Protein AF-A0A2S9FZ14-F1 (afdb_monomer_lite)

Structure (mmCIF, N/CA/C/O backbone):
data_AF-A0A2S9FZ14-F1
#
_entry.id   AF-A0A2S9FZ14-F1
#
loop_
_atom_site.group_PDB
_atom_site.id
_atom_site.type_symbol
_atom_site.label_atom_id
_atom_site.label_alt_id
_atom_site.label_comp_id
_atom_site.label_asym_id
_atom_site.label_entity_id
_atom_site.label_seq_id
_atom_site.pdbx_PDB_ins_code
_atom_site.Cartn_x
_atom_site.Cartn_y
_atom_site.Cartn_z
_atom_site.occupancy
_atom_site.B_iso_or_equiv
_atom_site.auth_seq_id
_atom_site.auth_comp_id
_atom_site.auth_asym_id
_atom_site.auth_atom_id
_atom_site.pdbx_PDB_model_num
ATOM 1 N N . LEU A 1 1 ? -18.592 9.628 13.173 1.00 66.88 1 LEU A N 1
ATOM 2 C CA . LEU A 1 1 ? -18.668 9.378 11.718 1.00 66.88 1 LEU A CA 1
ATOM 3 C C . LEU A 1 1 ? -18.135 7.973 11.542 1.00 66.88 1 LEU A C 1
ATOM 5 O O . LEU A 1 1 ? -17.032 7.752 12.019 1.00 66.88 1 LEU A O 1
ATOM 9 N N . ASP A 1 2 ? -18.893 7.081 10.910 1.00 86.62 2 ASP A N 1
ATOM 10 C CA . ASP A 1 2 ? -18.483 5.693 10.649 1.00 86.62 2 ASP A CA 1
ATOM 11 C C . ASP A 1 2 ? -18.258 5.546 9.137 1.00 86.62 2 ASP A C 1
ATOM 13 O O . ASP A 1 2 ? -19.167 5.141 8.404 1.00 86.62 2 ASP A O 1
ATOM 17 N N . PRO A 1 3 ? -17.117 6.036 8.613 1.00 93.56 3 PRO A N 1
ATOM 18 C CA . PRO A 1 3 ? -16.873 6.031 7.182 1.00 93.56 3 PRO A CA 1
ATOM 19 C C . PRO A 1 3 ? -16.674 4.601 6.688 1.00 93.56 3 PRO A C 1
ATOM 21 O O . PRO A 1 3 ? -15.934 3.825 7.279 1.00 93.56 3 PRO A O 1
ATOM 24 N N . GLN A 1 4 ? -17.271 4.277 5.544 1.00 94.50 4 GLN A N 1
ATOM 25 C CA . GLN A 1 4 ? -17.011 2.997 4.882 1.00 94.50 4 GLN A CA 1
ATOM 26 C C . GLN A 1 4 ? -15.689 3.009 4.102 1.00 94.50 4 GLN A C 1
ATOM 28 O O . GLN A 1 4 ? -15.125 1.951 3.833 1.00 94.50 4 GLN A O 1
ATOM 33 N N . ILE A 1 5 ? -15.201 4.198 3.720 1.00 95.50 5 ILE A N 1
ATOM 34 C CA . ILE A 1 5 ? -13.989 4.378 2.915 1.00 95.50 5 ILE A CA 1
ATOM 35 C C . ILE A 1 5 ? -13.194 5.585 3.422 1.00 95.50 5 ILE A C 1
ATOM 37 O O . ILE A 1 5 ? -13.760 6.661 3.628 1.00 95.50 5 ILE A O 1
ATOM 41 N N . ILE A 1 6 ? -11.879 5.417 3.559 1.00 94.94 6 ILE A N 1
ATOM 42 C CA . ILE A 1 6 ? -10.905 6.476 3.837 1.00 94.94 6 ILE A CA 1
ATOM 43 C C . ILE A 1 6 ? -9.923 6.547 2.663 1.00 94.94 6 ILE A C 1
ATOM 45 O O . ILE A 1 6 ? -9.357 5.535 2.252 1.00 94.94 6 ILE A O 1
ATOM 49 N N . LEU A 1 7 ? -9.720 7.751 2.124 1.00 95.62 7 LEU A N 1
ATOM 50 C CA . LEU A 1 7 ? -8.751 8.022 1.063 1.00 95.62 7 LEU A CA 1
ATOM 51 C C . LEU A 1 7 ? -7.608 8.862 1.638 1.00 95.62 7 LEU A C 1
ATOM 53 O O . LEU A 1 7 ? -7.851 9.940 2.183 1.00 95.62 7 LEU A O 1
ATOM 57 N N . CYS A 1 8 ? -6.377 8.381 1.505 1.00 93.56 8 CYS A N 1
ATOM 58 C CA . CYS A 1 8 ? -5.172 9.062 1.965 1.00 93.56 8 CYS A CA 1
ATOM 59 C C . CYS A 1 8 ? -4.248 9.332 0.776 1.00 93.56 8 CYS A C 1
ATOM 61 O O . CYS A 1 8 ? -3.798 8.390 0.126 1.00 93.56 8 CYS A O 1
ATOM 63 N N . ASP A 1 9 ? -3.946 10.603 0.514 1.00 93.69 9 ASP A N 1
ATOM 64 C CA . ASP A 1 9 ? -3.001 11.013 -0.529 1.00 93.69 9 ASP A CA 1
ATOM 65 C C . ASP A 1 9 ? -1.685 11.460 0.112 1.00 93.69 9 ASP A C 1
ATOM 67 O O . ASP A 1 9 ? -1.665 12.438 0.858 1.00 93.69 9 ASP A O 1
ATOM 71 N N . GLU A 1 10 ? -0.624 10.683 -0.107 1.00 91.81 10 GLU A N 1
ATOM 72 C CA . GLU A 1 10 ? 0.717 10.846 0.471 1.00 91.81 10 GLU A CA 1
ATOM 73 C C . GLU A 1 10 ? 0.726 11.213 1.970 1.00 91.81 10 GLU A C 1
ATOM 75 O O . GLU A 1 10 ? 1.344 12.206 2.372 1.00 91.81 10 GLU A O 1
ATOM 80 N N . PRO A 1 11 ? 0.066 10.419 2.840 1.00 90.25 11 PRO A N 1
ATOM 81 C CA . PRO A 1 11 ? -0.096 10.769 4.252 1.00 90.25 11 PRO A CA 1
ATOM 82 C C . PRO A 1 11 ? 1.241 10.790 5.018 1.00 90.25 11 PRO A C 1
ATOM 84 O O . PRO A 1 11 ? 1.327 11.372 6.097 1.00 90.25 11 PRO A O 1
ATOM 87 N N . ASP A 1 12 ? 2.284 10.167 4.466 1.00 89.69 12 ASP A N 1
ATOM 88 C CA . ASP A 1 12 ? 3.625 10.078 5.036 1.00 89.69 12 ASP A CA 1
ATOM 89 C C . ASP A 1 12 ? 4.596 11.182 4.574 1.00 89.69 12 ASP A C 1
ATOM 91 O O . ASP A 1 12 ? 5.742 11.222 5.032 1.00 89.69 12 ASP A O 1
ATOM 95 N N . SER A 1 13 ? 4.158 12.097 3.702 1.00 89.69 13 SER A N 1
ATOM 96 C CA . SER A 1 13 ? 5.018 13.138 3.130 1.00 89.69 13 SER A CA 1
ATOM 97 C C . SER A 1 13 ? 5.585 14.086 4.195 1.00 89.69 13 SER A C 1
ATOM 99 O O . SER A 1 13 ? 4.864 14.644 5.023 1.00 89.69 13 SER A O 1
ATOM 101 N N . GLY A 1 14 ? 6.908 14.279 4.180 1.00 87.75 14 GLY A N 1
ATOM 102 C CA . GLY A 1 14 ? 7.610 15.174 5.106 1.00 87.75 14 GLY A CA 1
ATOM 103 C C . GLY A 1 14 ? 7.717 14.669 6.552 1.00 87.75 14 GLY A C 1
ATOM 104 O O . GLY A 1 14 ? 8.199 15.411 7.412 1.00 87.75 14 GLY A O 1
ATOM 105 N N . LEU A 1 15 ? 7.295 13.433 6.833 1.00 90.69 15 LEU A N 1
ATOM 106 C CA . LEU A 1 15 ? 7.459 12.805 8.141 1.00 90.69 15 LEU A CA 1
ATOM 107 C C . LEU A 1 15 ? 8.814 12.102 8.263 1.00 90.69 15 LEU A C 1
ATOM 109 O O . LEU A 1 15 ? 9.374 11.588 7.296 1.00 90.69 15 LEU A O 1
ATOM 113 N N . ASP A 1 16 ? 9.343 12.068 9.486 1.00 92.56 16 ASP A N 1
ATOM 114 C CA . ASP A 1 16 ? 10.472 11.202 9.809 1.00 92.56 16 ASP A CA 1
ATOM 115 C C . ASP A 1 16 ? 10.030 9.722 9.865 1.00 92.56 16 ASP A C 1
ATOM 117 O O . ASP A 1 16 ? 8.853 9.438 10.116 1.00 92.56 16 ASP A O 1
ATOM 121 N N . PRO A 1 17 ? 10.958 8.758 9.694 1.00 88.69 17 PRO A N 1
ATOM 122 C CA . PRO A 1 17 ? 10.613 7.337 9.631 1.00 88.69 17 PRO A CA 1
ATOM 123 C C . PRO A 1 17 ? 9.835 6.801 10.842 1.00 88.69 17 PRO A C 1
ATOM 125 O O . PRO A 1 17 ? 9.031 5.881 10.691 1.00 88.69 17 PRO A O 1
ATOM 128 N N . VAL A 1 18 ? 10.043 7.364 12.040 1.00 92.44 18 VAL A N 1
ATOM 129 C CA . VAL A 1 18 ? 9.337 6.930 13.256 1.00 92.44 18 VAL A CA 1
ATOM 130 C C . VAL A 1 18 ? 7.878 7.373 13.198 1.00 92.44 18 VAL A C 1
ATOM 132 O O . VAL A 1 18 ? 6.977 6.575 13.467 1.00 92.44 18 VAL A O 1
ATOM 135 N N . ARG A 1 19 ? 7.623 8.622 12.794 1.00 92.31 19 ARG A N 1
ATOM 136 C CA . ARG A 1 19 ? 6.256 9.133 12.609 1.00 92.31 19 ARG A CA 1
ATOM 137 C C . ARG A 1 19 ? 5.518 8.425 11.482 1.00 92.31 19 ARG A C 1
ATOM 139 O O . ARG A 1 19 ? 4.336 8.133 11.638 1.00 92.31 19 ARG A O 1
ATOM 146 N N . THR A 1 20 ? 6.202 8.097 10.392 1.00 91.50 20 THR A N 1
ATOM 147 C CA . THR A 1 20 ? 5.628 7.310 9.294 1.00 91.50 20 THR A CA 1
ATOM 148 C C . THR A 1 20 ? 5.164 5.928 9.761 1.00 91.50 20 THR A C 1
ATOM 150 O O . THR A 1 20 ? 4.058 5.498 9.423 1.00 91.50 20 THR A O 1
ATOM 153 N N . ALA A 1 21 ? 5.973 5.241 10.575 1.00 90.25 21 ALA A N 1
ATOM 154 C CA . ALA A 1 21 ? 5.603 3.949 11.149 1.00 90.25 21 ALA A CA 1
ATOM 155 C C . ALA A 1 21 ? 4.399 4.071 12.097 1.00 90.25 21 ALA A C 1
ATOM 157 O O . ALA A 1 21 ? 3.468 3.272 12.018 1.00 90.25 21 ALA A O 1
ATOM 158 N N . TYR A 1 22 ? 4.381 5.106 12.943 1.00 93.50 22 TYR A N 1
ATOM 159 C CA . TYR A 1 22 ? 3.251 5.379 13.832 1.00 93.50 22 TYR A CA 1
ATOM 160 C C . TYR A 1 22 ? 1.951 5.640 13.059 1.00 93.50 22 TYR A C 1
ATOM 162 O O . TYR A 1 22 ? 0.914 5.067 13.384 1.00 93.50 22 TYR A O 1
ATOM 170 N N . LEU A 1 23 ? 2.007 6.461 12.007 1.00 92.75 23 LEU A N 1
ATOM 171 C CA . LEU A 1 23 ? 0.856 6.740 11.150 1.00 92.75 23 LEU A CA 1
ATOM 172 C C . LEU A 1 23 ? 0.343 5.476 10.451 1.00 92.75 23 LEU A C 1
ATOM 174 O O . LEU A 1 23 ? -0.861 5.250 10.396 1.00 92.75 23 LEU A O 1
ATOM 178 N N . SER A 1 24 ? 1.253 4.637 9.957 1.00 91.19 24 SER A N 1
ATOM 179 C CA . SER A 1 24 ? 0.904 3.359 9.331 1.00 91.19 24 SER A CA 1
ATOM 180 C C . SER A 1 24 ? 0.163 2.444 10.308 1.00 91.19 24 SER A C 1
ATOM 182 O O . SER A 1 24 ? -0.886 1.904 9.964 1.00 91.19 24 SER A O 1
ATOM 184 N N . GLN A 1 25 ? 0.662 2.329 11.544 1.00 93.06 25 GLN A N 1
ATOM 185 C CA . GLN A 1 25 ? 0.004 1.542 12.587 1.00 93.06 25 GLN A CA 1
ATOM 186 C C . GLN A 1 25 ? -1.378 2.104 12.935 1.00 93.06 25 GLN A C 1
ATOM 188 O O . GLN A 1 25 ? -2.334 1.345 13.037 1.00 93.06 25 GLN A O 1
ATOM 193 N N . LEU A 1 26 ? -1.507 3.429 13.037 1.00 93.44 26 LEU A N 1
ATOM 194 C CA . LEU A 1 26 ? -2.793 4.076 13.291 1.00 93.44 26 LEU A CA 1
ATOM 195 C C . LEU A 1 26 ? -3.829 3.746 12.204 1.00 93.44 26 LEU A C 1
ATOM 197 O O . LEU A 1 26 ? -4.985 3.486 12.525 1.00 93.44 26 LEU A O 1
ATOM 201 N N . LEU A 1 27 ? -3.433 3.740 10.928 1.00 92.62 27 LEU A N 1
ATOM 202 C CA . LEU A 1 27 ? -4.335 3.380 9.828 1.00 92.62 27 LEU A CA 1
ATOM 203 C C . LEU A 1 27 ? -4.778 1.911 9.911 1.00 92.62 27 LEU A C 1
ATOM 205 O O . LEU A 1 27 ? -5.958 1.629 9.708 1.00 92.62 27 LEU A O 1
ATOM 209 N N . ILE A 1 28 ? -3.865 0.999 10.261 1.00 92.19 28 ILE A N 1
ATOM 210 C CA . ILE A 1 28 ? -4.183 -0.420 10.497 1.00 92.19 28 ILE A CA 1
ATOM 211 C C . ILE A 1 28 ? -5.184 -0.557 11.649 1.00 92.19 28 ILE A C 1
ATOM 213 O O . ILE A 1 28 ? -6.195 -1.245 11.513 1.00 92.19 28 ILE A O 1
ATOM 217 N N . ASP A 1 29 ? -4.938 0.133 12.762 1.00 94.19 29 ASP A N 1
ATOM 218 C CA . ASP A 1 29 ? -5.798 0.074 13.944 1.00 94.19 29 ASP A CA 1
ATOM 219 C C . ASP A 1 29 ? -7.204 0.613 13.638 1.00 94.19 29 ASP A C 1
ATOM 221 O O . ASP A 1 29 ? -8.197 0.027 14.070 1.00 94.19 29 ASP A O 1
ATOM 225 N N . ILE A 1 30 ? -7.309 1.697 12.858 1.00 93.25 30 ILE A N 1
ATOM 226 C CA . ILE A 1 30 ? -8.597 2.248 12.412 1.00 93.25 30 ILE A CA 1
ATOM 227 C C . ILE A 1 30 ? -9.329 1.243 11.520 1.00 93.25 30 ILE A C 1
ATOM 229 O O . ILE A 1 30 ? -10.491 0.943 11.789 1.00 93.25 30 ILE A O 1
ATOM 233 N N . ASN A 1 31 ? -8.666 0.692 10.497 1.00 92.44 31 ASN A N 1
ATOM 234 C CA . ASN A 1 31 ? -9.262 -0.324 9.625 1.00 92.44 31 ASN A CA 1
ATOM 235 C C . ASN A 1 31 ? -9.818 -1.502 10.442 1.00 92.44 31 ASN A C 1
ATOM 237 O O . ASN A 1 31 ? -10.968 -1.881 10.240 1.00 92.44 31 ASN A O 1
ATOM 241 N N . ALA A 1 32 ? -9.059 -2.000 11.421 1.00 92.31 32 ALA A N 1
ATOM 242 C CA . ALA A 1 32 ? -9.480 -3.105 12.279 1.00 92.31 32 ALA A CA 1
ATOM 243 C C . ALA A 1 32 ? -10.640 -2.749 13.230 1.00 92.31 32 ALA A C 1
ATOM 245 O O . ALA A 1 32 ? -11.448 -3.614 13.564 1.00 92.31 32 ALA A O 1
ATOM 246 N N . GLN A 1 33 ? -10.724 -1.499 13.694 1.00 94.38 33 GLN A N 1
ATOM 247 C CA . GLN A 1 33 ? -11.761 -1.064 14.637 1.00 94.38 33 GLN A CA 1
ATOM 248 C C . GLN A 1 33 ? -13.118 -0.824 13.978 1.00 94.38 33 GLN A C 1
ATOM 250 O O . GLN A 1 33 ? -14.143 -1.136 14.586 1.00 94.38 33 GLN A O 1
ATOM 255 N N . ILE A 1 34 ? -13.134 -0.232 12.782 1.00 93.81 34 ILE A N 1
ATOM 256 C CA . ILE A 1 34 ? -14.377 0.204 12.124 1.00 93.81 34 ILE A CA 1
ATOM 257 C C . ILE A 1 34 ? -14.682 -0.537 10.817 1.00 93.81 34 ILE A C 1
ATOM 259 O O . ILE A 1 34 ? -15.677 -0.215 10.174 1.00 93.81 34 ILE A O 1
ATOM 263 N N . ASP A 1 35 ? -13.852 -1.511 10.431 1.00 93.44 35 ASP A N 1
ATOM 264 C CA . ASP A 1 35 ? -14.005 -2.330 9.216 1.00 93.44 35 ASP A CA 1
ATOM 265 C C . ASP A 1 35 ? -14.168 -1.484 7.935 1.00 93.44 35 ASP A C 1
ATOM 267 O O . ASP A 1 35 ? -14.961 -1.772 7.037 1.00 93.44 35 ASP A O 1
ATOM 271 N N . CYS A 1 36 ? -13.438 -0.364 7.860 1.00 94.31 36 CYS A N 1
ATOM 272 C CA . CYS A 1 36 ? -13.503 0.556 6.726 1.00 94.31 36 CYS A CA 1
ATOM 273 C C . CYS A 1 36 ? -12.448 0.226 5.666 1.00 94.31 36 CYS A C 1
ATOM 275 O O . CYS A 1 36 ? -11.308 -0.092 5.992 1.00 94.31 36 CYS A O 1
ATOM 277 N N . THR A 1 37 ? -12.750 0.423 4.384 1.00 95.00 37 THR A N 1
ATOM 278 C CA . THR A 1 37 ? -11.731 0.318 3.325 1.00 95.00 37 THR A CA 1
ATOM 279 C C . THR A 1 37 ? -10.790 1.523 3.362 1.00 95.00 37 THR A C 1
ATOM 281 O O . THR A 1 37 ? -11.251 2.662 3.318 1.00 95.00 37 THR A O 1
ATOM 284 N N . ILE A 1 38 ? -9.475 1.298 3.383 1.00 94.81 38 ILE A N 1
ATOM 285 C CA . ILE A 1 38 ? -8.477 2.376 3.310 1.00 94.81 38 ILE A CA 1
ATOM 286 C C . ILE A 1 38 ? -7.714 2.276 1.988 1.00 94.81 38 ILE A C 1
ATOM 288 O O . ILE A 1 38 ? -7.108 1.250 1.688 1.00 94.81 38 ILE A O 1
ATOM 292 N N . LEU A 1 39 ? -7.724 3.356 1.204 1.00 95.19 39 LEU A N 1
ATOM 293 C CA . LEU A 1 39 ? -6.901 3.501 0.004 1.00 95.19 39 LEU A CA 1
ATOM 294 C C . LEU A 1 39 ? -5.820 4.543 0.266 1.00 95.19 39 LEU A C 1
ATOM 296 O O . LEU A 1 39 ? -6.122 5.701 0.553 1.00 95.19 39 LEU A O 1
ATOM 300 N N . ILE A 1 40 ? -4.563 4.126 0.130 1.00 94.38 40 ILE A N 1
ATOM 301 C CA . ILE A 1 40 ? -3.391 4.971 0.351 1.00 94.38 40 ILE A CA 1
ATOM 302 C C . ILE A 1 40 ? -2.653 5.142 -0.974 1.00 94.38 40 ILE A C 1
ATOM 304 O O . ILE A 1 40 ? -2.278 4.160 -1.616 1.00 94.38 40 ILE A O 1
ATOM 308 N N . VAL A 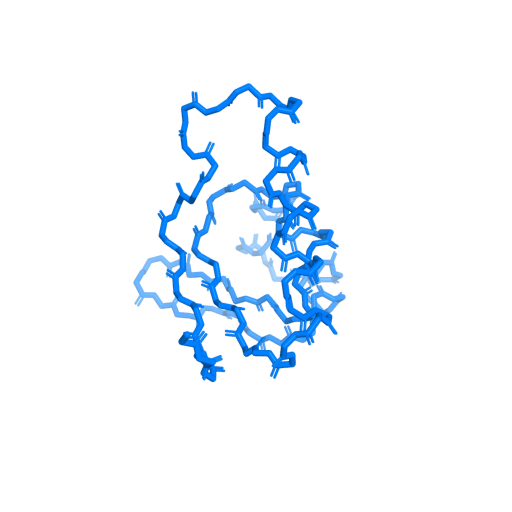1 41 ? -2.413 6.390 -1.361 1.00 94.44 41 VAL A N 1
ATOM 309 C CA . VAL A 1 41 ? -1.459 6.752 -2.409 1.00 94.44 41 VAL A CA 1
ATOM 310 C C . VAL A 1 41 ? -0.152 7.119 -1.722 1.00 94.44 41 VAL A C 1
ATOM 312 O O . VAL A 1 41 ? -0.125 7.991 -0.861 1.00 94.44 41 VAL A O 1
ATOM 315 N N . THR A 1 42 ? 0.932 6.431 -2.063 1.00 92.06 42 THR A N 1
ATOM 316 C CA . THR A 1 42 ? 2.264 6.738 -1.536 1.00 92.06 42 THR A CA 1
ATOM 317 C C . THR A 1 42 ? 3.336 6.297 -2.524 1.00 92.06 42 THR A C 1
ATOM 319 O O . THR A 1 42 ? 3.146 5.350 -3.290 1.00 92.06 42 THR A O 1
ATOM 322 N N . HIS A 1 43 ? 4.475 6.982 -2.497 1.00 91.06 43 HIS A N 1
ATOM 323 C CA . HIS A 1 43 ? 5.698 6.563 -3.179 1.00 91.06 43 HIS A CA 1
ATOM 324 C C . HIS A 1 43 ? 6.662 5.810 -2.238 1.00 91.06 43 HIS A C 1
ATOM 326 O O . HIS A 1 43 ? 7.745 5.398 -2.656 1.00 91.06 43 HIS A O 1
ATOM 332 N N . ASN A 1 44 ? 6.286 5.611 -0.970 1.00 88.69 44 ASN A N 1
ATOM 333 C CA . ASN A 1 44 ? 7.094 4.927 0.029 1.00 88.69 44 ASN A CA 1
ATOM 334 C C . ASN A 1 44 ? 6.872 3.411 -0.001 1.00 88.69 44 ASN A C 1
ATOM 336 O O . ASN A 1 44 ? 5.899 2.867 0.529 1.00 88.69 44 ASN A O 1
ATOM 340 N N . ILE A 1 45 ? 7.839 2.713 -0.590 1.00 86.00 45 ILE A N 1
ATOM 341 C CA . ILE A 1 45 ? 7.803 1.260 -0.781 1.00 86.00 45 ILE A CA 1
ATOM 342 C C . ILE A 1 45 ? 7.749 0.508 0.558 1.00 86.00 45 ILE A C 1
ATOM 344 O O . ILE A 1 45 ? 7.119 -0.544 0.639 1.00 86.00 45 ILE A O 1
ATOM 348 N N . ASN A 1 46 ? 8.348 1.032 1.634 1.00 84.25 46 ASN A N 1
ATOM 349 C CA . ASN A 1 46 ? 8.345 0.347 2.933 1.00 84.25 46 ASN A CA 1
ATOM 350 C C . ASN A 1 46 ? 6.926 0.221 3.509 1.00 84.25 46 ASN A C 1
ATOM 352 O O . ASN A 1 46 ? 6.566 -0.829 4.045 1.00 84.25 46 ASN A O 1
ATOM 356 N N . ILE A 1 47 ? 6.102 1.259 3.343 1.00 83.94 47 ILE A N 1
ATOM 357 C CA . ILE A 1 47 ? 4.693 1.243 3.758 1.00 83.94 47 ILE A CA 1
ATOM 358 C C . ILE A 1 47 ? 3.899 0.336 2.822 1.00 83.94 47 ILE A C 1
ATOM 360 O O . ILE A 1 47 ? 3.185 -0.557 3.278 1.00 83.94 47 ILE A O 1
ATOM 364 N N . ALA A 1 48 ? 4.076 0.515 1.509 1.00 86.31 48 ALA A N 1
ATOM 365 C CA . ALA A 1 48 ? 3.365 -0.263 0.499 1.00 86.31 48 ALA A CA 1
ATOM 366 C C . ALA A 1 48 ? 3.573 -1.780 0.683 1.00 86.31 48 ALA A C 1
ATOM 368 O O . ALA A 1 48 ? 2.671 -2.570 0.431 1.00 86.31 48 ALA A O 1
ATOM 369 N N . ARG A 1 49 ? 4.740 -2.206 1.177 1.00 84.94 49 ARG A N 1
ATOM 370 C CA . ARG A 1 49 ? 5.059 -3.621 1.438 1.00 84.94 49 ARG A CA 1
ATOM 371 C C . ARG A 1 49 ? 4.386 -4.218 2.671 1.00 84.94 49 ARG A C 1
ATOM 373 O O . ARG A 1 49 ? 4.251 -5.444 2.746 1.00 84.94 49 ARG A O 1
ATOM 380 N N . THR A 1 50 ? 4.048 -3.389 3.653 1.00 82.62 50 THR A N 1
ATOM 381 C CA . THR A 1 50 ? 3.723 -3.843 5.013 1.00 82.62 50 THR A CA 1
ATOM 382 C C . THR A 1 50 ? 2.272 -3.612 5.402 1.00 82.62 50 THR A C 1
ATOM 384 O O . THR A 1 50 ? 1.744 -4.405 6.173 1.00 82.62 50 THR A O 1
ATOM 387 N N . VAL A 1 51 ? 1.634 -2.569 4.869 1.00 81.88 51 VAL A N 1
ATOM 388 C CA . VAL A 1 51 ? 0.300 -2.136 5.307 1.00 81.88 51 VAL A CA 1
ATOM 389 C C . VAL A 1 51 ? -0.854 -2.725 4.483 1.00 81.88 51 VAL A C 1
ATOM 391 O O . VAL A 1 51 ? -1.780 -3.250 5.091 1.00 81.88 51 VAL A O 1
ATOM 394 N N . PRO A 1 52 ? -0.871 -2.636 3.139 1.00 86.69 52 PRO A N 1
ATOM 395 C CA . PRO A 1 52 ? -2.083 -2.921 2.377 1.00 86.69 52 PRO A CA 1
ATOM 396 C C . PRO A 1 52 ? 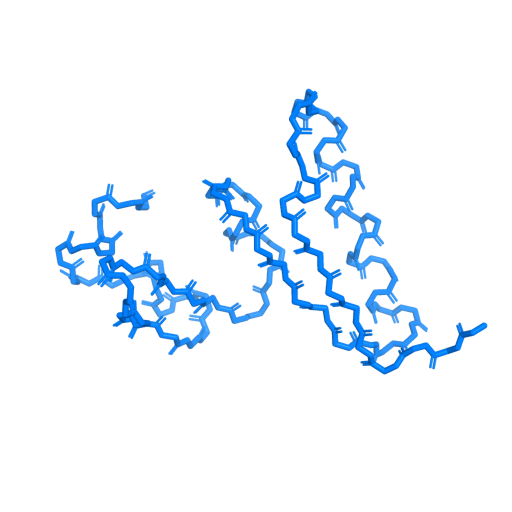-2.235 -4.407 2.024 1.00 86.69 52 PRO A C 1
ATOM 398 O O . PRO A 1 52 ? -1.257 -5.067 1.680 1.00 86.69 52 PRO A O 1
ATOM 401 N N . ASP A 1 53 ? -3.474 -4.903 1.975 1.00 90.88 53 ASP A N 1
ATOM 402 C CA . ASP A 1 53 ? -3.775 -6.253 1.464 1.00 90.88 53 ASP A CA 1
ATOM 403 C C . ASP A 1 53 ? -3.493 -6.371 -0.043 1.00 90.88 53 ASP A C 1
ATOM 405 O O . ASP A 1 53 ? -2.938 -7.356 -0.537 1.00 90.88 53 ASP A O 1
ATOM 409 N N . ASN A 1 54 ? -3.865 -5.326 -0.788 1.00 94.44 54 ASN A N 1
ATOM 410 C CA . ASN A 1 54 ? -3.695 -5.229 -2.232 1.00 94.44 54 ASN A CA 1
ATOM 411 C C . ASN A 1 54 ? -2.829 -4.026 -2.592 1.00 94.44 54 ASN A C 1
ATOM 413 O O . ASN A 1 54 ? -2.965 -2.951 -2.014 1.00 94.44 54 ASN A O 1
ATOM 417 N N . MET A 1 55 ? -1.988 -4.181 -3.609 1.00 94.62 55 MET A N 1
ATOM 418 C CA . MET A 1 55 ? -1.132 -3.115 -4.114 1.00 94.62 55 MET A CA 1
ATOM 419 C C . MET A 1 55 ? -1.435 -2.860 -5.589 1.00 94.62 55 MET A C 1
ATOM 421 O O . MET A 1 55 ? -1.623 -3.788 -6.376 1.00 94.62 55 MET A O 1
ATOM 425 N N . GLY A 1 56 ? -1.484 -1.582 -5.962 1.00 94.12 56 GLY A N 1
ATOM 426 C CA . G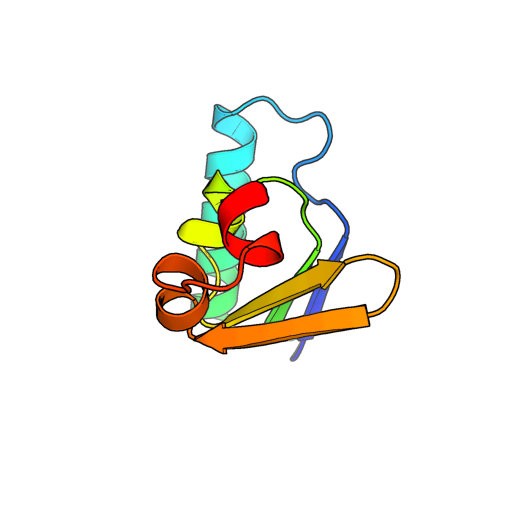LY A 1 56 ? -1.584 -1.131 -7.344 1.00 94.12 56 GLY A CA 1
ATOM 427 C C . GLY A 1 56 ? -0.376 -0.282 -7.709 1.00 94.12 56 GLY A C 1
ATOM 428 O O . GLY A 1 56 ? 0.015 0.591 -6.940 1.00 94.12 56 GLY A O 1
ATOM 429 N N . MET A 1 57 ? 0.201 -0.513 -8.885 1.00 94.19 57 MET A N 1
ATOM 430 C CA . MET A 1 57 ? 1.326 0.271 -9.380 1.00 94.19 57 MET A CA 1
ATOM 431 C C . MET A 1 57 ? 0.913 1.097 -10.592 1.00 94.19 57 MET A C 1
ATOM 433 O O . MET A 1 57 ? 0.474 0.570 -11.619 1.00 94.19 57 MET A O 1
ATOM 437 N N . LEU A 1 58 ? 1.090 2.409 -10.478 1.00 93.88 58 LEU A N 1
ATOM 438 C CA . LEU A 1 58 ? 0.885 3.361 -11.559 1.00 93.88 58 LEU A CA 1
ATOM 439 C C . LEU A 1 58 ? 2.228 3.692 -12.209 1.00 93.88 58 LEU A C 1
ATOM 441 O O . LEU A 1 58 ? 3.154 4.155 -11.552 1.00 93.88 58 LEU A O 1
ATOM 445 N N . PHE A 1 59 ? 2.323 3.512 -13.524 1.00 94.12 59 PHE A N 1
ATOM 446 C CA . PHE A 1 59 ? 3.485 3.926 -14.303 1.00 94.12 59 PHE A CA 1
ATOM 447 C C . PHE A 1 59 ? 3.042 4.541 -15.625 1.00 94.12 59 PHE A C 1
ATOM 449 O O . PHE A 1 59 ? 2.180 4.006 -16.322 1.00 94.12 59 PHE A O 1
ATOM 456 N N . ARG A 1 60 ? 3.616 5.701 -15.976 1.00 93.81 60 ARG A N 1
ATOM 457 C CA . ARG A 1 60 ? 3.277 6.452 -17.204 1.00 93.81 60 ARG A CA 1
ATOM 458 C C . ARG A 1 60 ? 1.759 6.601 -17.417 1.00 93.81 60 ARG A C 1
ATOM 460 O O . ARG A 1 60 ? 1.253 6.368 -18.513 1.00 93.81 60 ARG A O 1
ATOM 467 N N . LYS A 1 61 ? 1.047 7.018 -16.361 1.00 94.38 61 LYS A N 1
ATOM 468 C CA . LYS A 1 61 ? -0.415 7.241 -16.348 1.00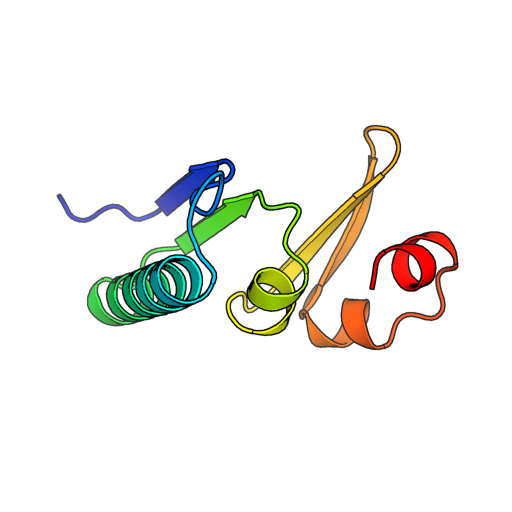 94.38 61 LYS A CA 1
ATOM 469 C C . LYS A 1 61 ? -1.257 5.978 -16.593 1.00 94.38 61 LYS A C 1
ATOM 471 O O . LYS A 1 61 ? -2.417 6.088 -16.979 1.00 94.38 61 LYS A O 1
ATOM 476 N N . LYS A 1 62 ? -0.691 4.787 -16.393 1.00 94.62 62 LYS A N 1
ATOM 477 C CA . LYS A 1 62 ? -1.399 3.507 -16.501 1.00 94.62 62 LYS A CA 1
ATOM 478 C C . LYS A 1 62 ? -1.252 2.714 -15.213 1.00 94.62 62 LYS A C 1
ATOM 480 O O . LYS A 1 62 ? -0.167 2.685 -14.641 1.00 94.62 62 LYS A O 1
ATOM 485 N N . LEU A 1 63 ? -2.330 2.056 -14.794 1.00 94.38 63 LEU A N 1
ATOM 486 C CA . LEU A 1 63 ? -2.270 1.014 -13.776 1.00 94.38 63 LEU A CA 1
ATOM 487 C C . LEU A 1 63 ? -1.630 -0.212 -14.429 1.00 94.38 63 LEU A C 1
ATOM 489 O O . LEU A 1 63 ? -2.271 -0.894 -15.226 1.00 94.38 63 LEU A O 1
ATOM 493 N N . VAL A 1 64 ? -0.339 -0.417 -14.182 1.00 94.81 64 VAL A N 1
ATOM 494 C CA . VAL A 1 64 ? 0.420 -1.498 -14.825 1.00 94.81 64 VAL A CA 1
ATOM 495 C C . VAL A 1 64 ? 0.256 -2.827 -14.102 1.00 94.81 64 VAL A C 1
ATOM 497 O O . VAL A 1 64 ? 0.406 -3.873 -14.722 1.00 94.81 64 VAL A O 1
ATOM 500 N N . MET A 1 65 ?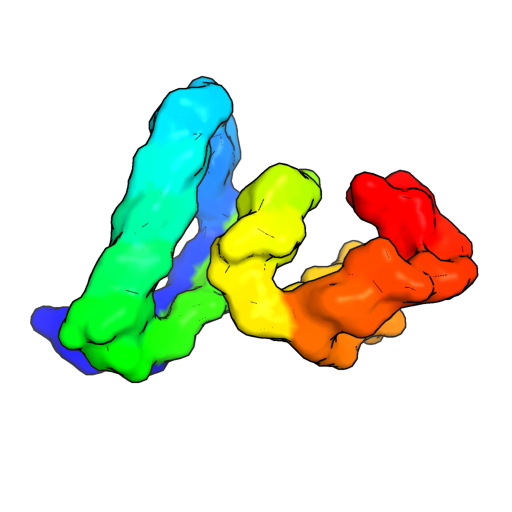 -0.084 -2.795 -12.813 1.00 93.75 65 MET A N 1
ATOM 501 C CA . MET A 1 65 ? -0.375 -3.987 -12.024 1.00 93.75 65 MET A CA 1
ATOM 502 C C . MET A 1 65 ? -1.310 -3.635 -10.869 1.00 93.75 65 MET A C 1
ATOM 504 O O . MET A 1 65 ? -1.218 -2.540 -10.314 1.00 93.75 65 MET A O 1
ATOM 508 N N . PHE A 1 66 ? -2.199 -4.560 -10.516 1.00 94.62 66 PHE A N 1
ATOM 509 C CA . PHE A 1 66 ? -3.038 -4.497 -9.324 1.00 94.62 66 PHE A CA 1
ATOM 510 C C . PHE A 1 66 ? -3.375 -5.913 -8.864 1.00 94.62 66 PHE A C 1
ATOM 512 O O . PHE A 1 66 ? -3.714 -6.761 -9.690 1.00 94.62 66 PHE A O 1
ATOM 519 N N . GLY A 1 67 ? -3.289 -6.162 -7.563 1.00 94.50 67 GLY A N 1
ATOM 520 C CA . GLY A 1 67 ? -3.632 -7.450 -6.972 1.00 94.50 67 GLY A CA 1
ATOM 521 C C . GLY A 1 67 ? -3.099 -7.585 -5.549 1.00 94.50 67 GLY A C 1
ATOM 522 O O . GLY A 1 67 ? -2.643 -6.587 -4.980 1.00 94.50 67 GLY A O 1
ATOM 523 N N . PRO A 1 68 ? -3.117 -8.808 -4.986 1.00 94.62 68 PRO A N 1
ATOM 524 C CA . PRO A 1 68 ? -2.526 -9.079 -3.682 1.00 94.62 68 PRO A CA 1
ATOM 525 C C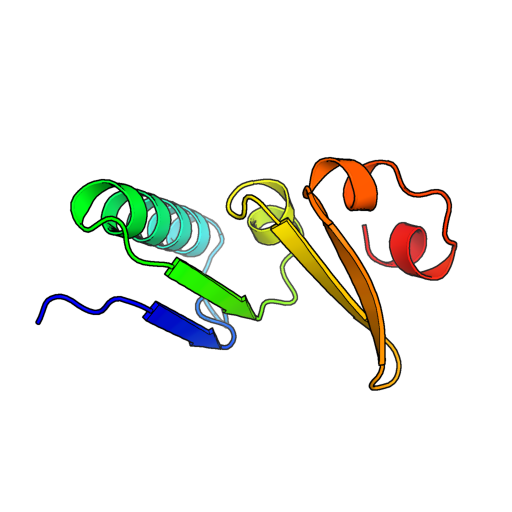 . PRO A 1 68 ? -1.076 -8.607 -3.656 1.00 94.62 68 PRO A C 1
ATOM 527 O O . PRO A 1 68 ? -0.340 -8.810 -4.631 1.00 94.62 68 PRO A O 1
ATOM 530 N N . ARG A 1 69 ? -0.654 -7.980 -2.556 1.00 92.19 69 ARG A N 1
ATOM 531 C CA . ARG A 1 69 ? 0.699 -7.408 -2.441 1.00 92.19 69 ARG A CA 1
ATOM 532 C C . ARG A 1 69 ? 1.791 -8.423 -2.807 1.00 92.19 69 ARG A C 1
ATOM 534 O O . ARG A 1 69 ? 2.762 -8.061 -3.462 1.00 92.19 69 ARG A O 1
ATOM 541 N N . GLU A 1 70 ? 1.620 -9.699 -2.464 1.00 91.69 70 GLU A N 1
ATOM 542 C CA . GLU A 1 70 ? 2.586 -10.769 -2.728 1.00 91.69 70 GLU A CA 1
ATOM 543 C C . GLU A 1 70 ? 2.830 -10.971 -4.228 1.00 91.69 70 GLU A C 1
ATOM 545 O O . GLU A 1 70 ? 3.963 -11.236 -4.630 1.00 91.69 70 GLU A O 1
ATOM 550 N N . VAL A 1 71 ? 1.802 -10.789 -5.063 1.00 92.38 71 VAL A N 1
ATOM 551 C CA . VAL A 1 71 ? 1.907 -10.899 -6.526 1.00 92.38 71 VAL A CA 1
ATOM 552 C C . VAL A 1 71 ? 2.812 -9.805 -7.082 1.00 92.38 71 VAL A C 1
ATOM 554 O O . VAL A 1 71 ? 3.660 -10.079 -7.925 1.00 92.38 71 VAL A O 1
ATOM 557 N N . LEU A 1 72 ? 2.676 -8.572 -6.584 1.00 92.50 72 LEU A N 1
ATOM 558 C CA . LEU A 1 72 ? 3.531 -7.466 -7.009 1.00 92.50 72 LEU A CA 1
ATOM 559 C C . LEU A 1 72 ? 4.961 -7.671 -6.505 1.00 92.50 72 LEU A C 1
ATOM 561 O O . LEU A 1 72 ? 5.907 -7.520 -7.273 1.00 92.50 72 LEU A O 1
ATOM 565 N N . LEU A 1 73 ? 5.117 -8.083 -5.244 1.00 89.88 73 LEU A N 1
ATOM 566 C CA . LEU A 1 73 ? 6.422 -8.271 -4.601 1.00 89.88 73 LEU A CA 1
ATOM 567 C C . LEU A 1 73 ? 7.263 -9.407 -5.181 1.00 89.88 73 LEU A C 1
ATOM 569 O O . LEU A 1 73 ? 8.479 -9.415 -5.001 1.00 89.88 73 LEU A O 1
ATOM 573 N N . THR A 1 74 ? 6.627 -10.352 -5.867 1.00 92.56 74 THR A N 1
ATOM 574 C CA . THR A 1 74 ? 7.285 -11.484 -6.534 1.00 92.56 74 THR A CA 1
ATOM 575 C C . THR A 1 74 ? 7.252 -11.378 -8.059 1.00 92.56 74 THR A C 1
ATOM 577 O O . THR A 1 74 ? 7.648 -12.313 -8.749 1.00 92.56 74 THR A O 1
ATOM 580 N N . SER A 1 75 ? 6.803 -10.241 -8.595 1.00 91.88 75 SER A N 1
ATOM 581 C CA . SER A 1 75 ? 6.645 -10.033 -10.031 1.00 91.88 75 SER A CA 1
ATOM 582 C C . SER A 1 75 ? 7.983 -9.986 -10.770 1.00 91.88 75 SER A C 1
ATOM 584 O O . SER A 1 75 ? 8.944 -9.353 -10.327 1.00 91.88 75 SER A O 1
ATOM 586 N N . ASP A 1 76 ? 8.022 -10.602 -11.953 1.00 92.06 76 ASP A N 1
ATOM 587 C CA . ASP A 1 76 ? 9.142 -10.518 -12.892 1.00 92.06 76 ASP A CA 1
ATOM 588 C C . ASP A 1 76 ? 9.029 -9.350 -13.886 1.00 92.06 76 ASP A C 1
ATOM 590 O O . ASP A 1 76 ? 9.966 -9.113 -14.653 1.00 92.06 76 ASP A O 1
ATOM 594 N N . GLU A 1 77 ? 7.925 -8.594 -13.859 1.00 91.12 77 GLU A N 1
ATOM 595 C CA . GLU A 1 77 ? 7.713 -7.449 -14.748 1.00 91.12 77 GLU A CA 1
ATOM 596 C C . GLU A 1 77 ? 8.805 -6.382 -14.544 1.00 91.12 77 GLU A C 1
ATOM 598 O O . GLU A 1 77 ? 8.935 -5.849 -13.436 1.00 91.12 77 GLU A O 1
ATOM 603 N N . PRO A 1 78 ? 9.575 -6.001 -15.588 1.00 91.81 78 PRO A N 1
ATOM 604 C CA . PRO A 1 78 ? 10.736 -5.119 -15.438 1.00 91.81 78 PRO A CA 1
ATOM 605 C C . PRO A 1 78 ? 10.414 -3.780 -14.774 1.00 91.81 78 PRO A C 1
ATOM 607 O O . PRO A 1 78 ? 11.194 -3.272 -13.973 1.00 91.81 78 PRO A O 1
ATOM 610 N N . VAL A 1 79 ? 9.245 -3.218 -15.090 1.00 91.31 79 VAL A N 1
ATOM 611 C CA . VAL A 1 79 ? 8.791 -1.946 -14.521 1.00 91.31 79 VAL A CA 1
ATOM 612 C C . VAL A 1 79 ? 8.470 -2.073 -13.031 1.00 91.31 79 VAL A C 1
ATOM 614 O O . VAL A 1 79 ? 8.722 -1.138 -12.282 1.00 91.31 79 VAL A O 1
ATOM 617 N N . VAL A 1 80 ? 7.953 -3.223 -12.593 1.00 90.38 80 VAL A N 1
ATOM 618 C CA . VAL A 1 80 ? 7.624 -3.484 -11.186 1.00 90.38 80 VAL A CA 1
ATOM 619 C C . VAL A 1 80 ? 8.908 -3.717 -10.395 1.00 90.38 80 VAL A C 1
ATOM 621 O O . VAL A 1 80 ? 9.132 -3.056 -9.385 1.00 90.38 80 VAL A O 1
ATOM 624 N N . LYS A 1 81 ? 9.818 -4.546 -10.920 1.00 88.81 81 LYS A N 1
ATOM 625 C CA . LYS A 1 81 ? 11.146 -4.785 -10.328 1.00 88.81 81 LYS A CA 1
ATOM 626 C C . LYS A 1 81 ? 12.008 -3.537 -10.192 1.00 88.81 81 LYS A C 1
ATOM 628 O O . LYS A 1 81 ? 12.823 -3.471 -9.288 1.00 88.81 81 LYS A O 1
ATOM 633 N N . GLN A 1 82 ? 11.874 -2.573 -11.099 1.00 87.06 82 GLN A N 1
ATOM 634 C CA . GLN A 1 82 ? 12.632 -1.325 -11.017 1.00 87.06 82 GLN A CA 1
ATOM 635 C C . GLN A 1 82 ? 12.230 -0.475 -9.798 1.00 87.06 82 GLN A C 1
ATOM 637 O O . GLN A 1 82 ? 13.056 0.280 -9.289 1.00 87.06 82 GLN A O 1
ATOM 642 N N . PHE A 1 83 ? 10.962 -0.542 -9.386 1.00 82.38 83 PHE A N 1
ATOM 643 C CA . PHE A 1 83 ? 10.411 0.282 -8.310 1.00 82.38 83 PHE A CA 1
ATOM 644 C C . PHE A 1 83 ? 10.426 -0.405 -6.943 1.00 82.38 83 PHE A C 1
ATOM 646 O O . PHE A 1 83 ? 10.307 0.300 -5.950 1.00 82.38 83 PHE A O 1
ATOM 653 N N . LEU A 1 84 ? 10.528 -1.735 -6.878 1.00 79.38 84 LEU A N 1
ATOM 654 C CA . LEU A 1 84 ? 10.550 -2.511 -5.630 1.00 79.38 84 LEU A CA 1
ATOM 655 C C . LEU A 1 84 ? 11.962 -2.739 -5.086 1.00 79.38 84 LEU A C 1
ATOM 657 O O . LEU A 1 84 ? 12.072 -2.844 -3.839 1.00 79.38 84 LEU A O 1
#

Radius of gyration: 13.5 Å; chains: 1; bounding box: 31×27×32 Å

Secondary structure (DSSP, 8-state):
---SEEEEESTTTT--HHHHHHHHHHHHHHHHHH--EEEEE-S-HHHHHHS-SEEEEEETTEEEEEEEHHHHHT---HHHHHH-

Foldseek 3Di:
DLAQEAEEEAVCPPHDPVVSVVVLVVVQVSCVPRVHHYDYDHLDVVSQLPRDQKDWDDDPNDRPDIDGSVCLVPDPPPVSVVSD

Sequence (84 aa):
LDPQIILCDEPDSGLDPVRTAYLSQLLIDINAQIDCTILIVTHNINIARTVPDNMGMLFRKKLVMFGPREVLLTSDEPVVKQFL

pLDDT: mean 91.25, std 4.41, range [66.88, 95.62]